Protein AF-A0A7X4JJM6-F1 (afdb_monomer_lite)

Foldseek 3Di:
DLLVCVVQLVVCLQPPVVLVQQLQPDDAQVSVCVSCVVSVHHWGKDWDDPCVQPPDDPFWPDWDAHPVGWTKTWGADVQGIWMWIHHPNTIMIIGGHDD

pLDDT: mean 90.83, std 8.7, range [53.31, 97.56]

Sequence (99 aa):
MSEQKIPAFLERIKTDKTLAEALLDAKTAAEVIRLAAHAGLDCTAAEISQWQATRAVSRLVESGICANGLRWRSLHGPGGLHVQLVGTSASFGLWCPSC

Secondary structure (DSSP, 8-state):
-GGGGHHHHHHHHHH-HHHHHHHHS--SHHHHHHHHHHTT---EEEEE-HHHHHS--TTEEEEEE-TTS-EEEEEEETTEEEEEEE-SS-EEEEE----

Structure (mmCIF, N/CA/C/O backbone):
data_AF-A0A7X4JJM6-F1
#
_entry.id   AF-A0A7X4JJM6-F1
#
loop_
_atom_site.group_PDB
_atom_site.id
_atom_site.type_symbol
_atom_site.label_atom_id
_atom_site.label_alt_id
_atom_site.label_comp_id
_atom_site.label_asym_id
_atom_site.label_entity_id
_atom_site.label_seq_id
_atom_site.pdbx_PDB_ins_code
_atom_site.Cartn_x
_atom_site.Cartn_y
_atom_site.Cartn_z
_atom_site.occupancy
_atom_site.B_iso_or_equiv
_atom_site.auth_seq_id
_atom_site.auth_comp_id
_atom_site.auth_asym_id
_atom_site.auth_atom_id
_atom_site.pdbx_PDB_model_num
ATOM 1 N N . MET A 1 1 ? 6.912 -15.355 -8.377 1.00 59.31 1 MET A N 1
ATOM 2 C CA . MET A 1 1 ? 5.538 -15.761 -7.964 1.00 59.31 1 MET A CA 1
ATOM 3 C C . MET A 1 1 ? 4.876 -14.792 -6.962 1.00 59.31 1 MET A C 1
ATOM 5 O O . MET A 1 1 ? 3.681 -14.936 -6.729 1.00 59.31 1 MET A O 1
ATOM 9 N N . SER A 1 2 ? 5.573 -13.783 -6.411 1.00 68.00 2 SER A N 1
ATOM 10 C CA . SER A 1 2 ? 4.991 -12.841 -5.428 1.00 68.00 2 SER A CA 1
ATOM 11 C C . SER A 1 2 ? 3.980 -11.842 -6.008 1.00 68.00 2 SER A C 1
ATOM 13 O O . SER A 1 2 ? 3.018 -11.496 -5.334 1.00 68.00 2 SER A O 1
ATOM 15 N N . GLU A 1 3 ? 4.097 -11.451 -7.280 1.00 76.38 3 GLU A N 1
ATOM 16 C CA . GLU A 1 3 ? 3.122 -10.547 -7.922 1.00 76.38 3 GLU A CA 1
ATOM 17 C C . GLU A 1 3 ? 1.696 -11.115 -7.964 1.00 76.38 3 GLU A C 1
ATOM 19 O O . GLU A 1 3 ? 0.722 -10.373 -7.865 1.00 76.38 3 GLU A O 1
ATOM 24 N N . GLN A 1 4 ? 1.557 -12.444 -8.025 1.00 83.88 4 GLN A N 1
ATOM 25 C CA . GLN A 1 4 ? 0.256 -13.122 -7.985 1.00 83.88 4 GLN A CA 1
ATOM 26 C C . GLN A 1 4 ? -0.455 -12.952 -6.633 1.00 83.88 4 GLN A C 1
ATOM 28 O O . GLN A 1 4 ? -1.651 -13.214 -6.526 1.00 83.88 4 GLN A O 1
ATOM 33 N N . LYS A 1 5 ? 0.266 -12.518 -5.589 1.00 90.25 5 LYS A N 1
ATOM 34 C CA . LYS A 1 5 ? -0.293 -12.227 -4.264 1.00 90.25 5 LYS A CA 1
ATOM 35 C C . LYS A 1 5 ? -0.823 -10.802 -4.144 1.00 90.25 5 LYS A C 1
ATOM 37 O O . LYS A 1 5 ? -1.566 -10.541 -3.204 1.00 90.25 5 LYS A O 1
ATOM 42 N N . ILE A 1 6 ? -0.520 -9.907 -5.090 1.00 91.12 6 ILE A N 1
ATOM 43 C CA . ILE A 1 6 ? -1.006 -8.520 -5.060 1.00 91.12 6 ILE A CA 1
ATOM 44 C C . ILE A 1 6 ? -2.541 -8.457 -5.026 1.00 91.12 6 ILE A C 1
ATOM 46 O O . ILE A 1 6 ? -3.055 -7.787 -4.135 1.00 91.12 6 ILE A O 1
ATOM 50 N N . PRO A 1 7 ? -3.304 -9.171 -5.880 1.00 91.69 7 PRO A N 1
ATOM 51 C CA . PRO A 1 7 ? -4.766 -9.146 -5.795 1.00 91.69 7 PRO A CA 1
ATOM 52 C C . PRO A 1 7 ? -5.292 -9.598 -4.427 1.00 91.69 7 PRO A C 1
ATOM 54 O O . PRO A 1 7 ? -6.154 -8.947 -3.847 1.00 91.69 7 PRO A O 1
ATOM 57 N N . ALA A 1 8 ? -4.721 -10.666 -3.862 1.00 93.06 8 ALA A N 1
ATOM 58 C CA . ALA A 1 8 ? -5.111 -11.158 -2.542 1.00 93.06 8 ALA A CA 1
ATOM 59 C C . ALA A 1 8 ? -4.778 -10.156 -1.422 1.00 93.06 8 ALA A C 1
ATOM 61 O O . ALA A 1 8 ? -5.575 -9.975 -0.505 1.00 93.06 8 ALA A O 1
ATOM 62 N N . PHE A 1 9 ? -3.631 -9.477 -1.510 1.00 94.88 9 PHE A N 1
ATOM 63 C CA . PHE A 1 9 ? -3.260 -8.396 -0.599 1.00 94.88 9 PHE A CA 1
ATOM 64 C C . PHE A 1 9 ? -4.237 -7.219 -0.686 1.00 94.88 9 PHE A C 1
ATOM 66 O O . PHE A 1 9 ? -4.680 -6.716 0.344 1.00 94.88 9 PHE A O 1
ATOM 73 N N . LEU A 1 10 ? -4.621 -6.811 -1.899 1.00 94.69 10 LEU A N 1
ATOM 74 C CA . LEU A 1 10 ? -5.586 -5.731 -2.110 1.00 94.69 10 LEU A CA 1
ATOM 75 C C . LEU A 1 10 ? -6.966 -6.081 -1.536 1.00 94.69 10 LEU A C 1
ATOM 77 O O . LEU A 1 10 ? -7.580 -5.257 -0.865 1.00 94.69 10 LEU A O 1
ATOM 81 N N . GLU A 1 11 ? -7.431 -7.317 -1.711 1.00 94.62 11 GLU A N 1
ATOM 82 C CA . GLU A 1 11 ? -8.662 -7.789 -1.061 1.00 94.62 11 GLU A CA 1
ATOM 83 C C . GLU A 1 11 ? -8.537 -7.838 0.468 1.00 94.62 11 GLU A C 1
ATOM 85 O O . GLU A 1 11 ? -9.472 -7.478 1.190 1.00 94.62 11 GLU A O 1
ATOM 90 N N . ARG A 1 12 ? -7.362 -8.205 0.992 1.00 95.00 12 ARG A N 1
ATOM 91 C CA . ARG A 1 12 ? -7.087 -8.178 2.434 1.00 95.00 12 ARG A CA 1
ATOM 92 C C . ARG A 1 12 ? -7.212 -6.762 2.998 1.00 95.00 12 ARG A C 1
ATOM 94 O O . ARG A 1 12 ? -7.946 -6.578 3.956 1.00 95.00 12 ARG A O 1
ATOM 101 N N . ILE A 1 13 ? -6.574 -5.754 2.398 1.00 95.06 13 ILE A N 1
ATOM 102 C CA . ILE A 1 13 ? -6.655 -4.365 2.898 1.00 95.06 13 ILE A CA 1
ATOM 103 C C . ILE A 1 13 ? -8.053 -3.747 2.724 1.00 95.06 13 ILE A C 1
ATOM 105 O O . ILE A 1 13 ? -8.386 -2.791 3.419 1.00 95.06 13 ILE A O 1
ATOM 109 N N . LYS A 1 14 ? -8.881 -4.264 1.802 1.00 93.62 14 LYS A N 1
ATOM 110 C CA . LYS A 1 14 ? -10.287 -3.847 1.655 1.00 93.62 14 LYS A CA 1
ATOM 111 C C . LYS A 1 14 ? -11.165 -4.399 2.785 1.00 93.62 14 LYS A C 1
ATOM 113 O O . LYS A 1 14 ? -12.122 -3.740 3.187 1.00 93.62 14 LYS A O 1
ATOM 118 N N . THR A 1 15 ? -10.865 -5.602 3.274 1.00 94.62 15 THR A N 1
ATOM 119 C CA . THR A 1 15 ? -11.710 -6.346 4.227 1.00 94.62 15 THR A CA 1
ATOM 120 C C . THR A 1 15 ? -11.230 -6.252 5.678 1.00 94.62 15 THR A C 1
ATOM 122 O O . THR A 1 15 ? -12.047 -6.234 6.598 1.00 94.62 15 THR A O 1
ATOM 125 N N . ASP A 1 16 ? -9.921 -6.147 5.896 1.00 95.94 16 ASP A N 1
ATOM 126 C CA . ASP A 1 16 ? -9.278 -6.059 7.205 1.00 95.94 16 ASP A CA 1
ATOM 127 C C . ASP A 1 16 ? -9.049 -4.591 7.595 1.00 95.94 16 ASP A C 1
ATOM 129 O O . ASP A 1 16 ? -8.102 -3.935 7.151 1.00 95.94 16 ASP A O 1
ATOM 133 N N . LYS A 1 17 ? -9.946 -4.068 8.438 1.00 94.38 17 LYS A N 1
ATOM 134 C CA . LYS A 1 17 ? -9.899 -2.673 8.900 1.00 94.38 17 LYS A CA 1
ATOM 135 C C . LYS A 1 17 ? -8.627 -2.363 9.683 1.00 94.38 17 LYS A C 1
ATOM 137 O O . LYS A 1 17 ? -8.045 -1.306 9.473 1.00 94.38 17 LYS A O 1
ATOM 142 N N . THR A 1 18 ? -8.178 -3.281 10.537 1.00 96.50 18 THR A N 1
ATOM 143 C CA . THR A 1 18 ? -6.991 -3.075 11.373 1.00 96.50 18 THR A CA 1
ATOM 144 C C . THR A 1 18 ? -5.733 -2.989 10.517 1.00 96.50 18 THR A C 1
ATOM 146 O O . THR A 1 18 ? -4.899 -2.111 10.732 1.00 96.50 18 THR A O 1
ATOM 149 N N . LEU A 1 19 ? -5.613 -3.847 9.501 1.00 96.62 19 LEU A N 1
ATOM 150 C CA . LEU A 1 19 ? -4.520 -3.757 8.535 1.00 96.62 19 LEU A CA 1
ATOM 151 C C . LEU A 1 19 ? -4.575 -2.444 7.742 1.00 96.62 19 LEU A C 1
ATOM 153 O O . LEU A 1 19 ? -3.547 -1.790 7.572 1.00 96.62 19 LEU A O 1
ATOM 157 N N . ALA A 1 20 ? -5.756 -2.050 7.262 1.00 96.69 20 ALA A N 1
ATOM 158 C CA . ALA A 1 20 ? -5.919 -0.810 6.510 1.00 96.69 20 ALA A CA 1
ATOM 159 C C . ALA A 1 20 ? -5.565 0.427 7.348 1.00 96.69 20 ALA A C 1
ATOM 161 O O . ALA A 1 20 ? -4.952 1.355 6.824 1.00 96.69 20 ALA A O 1
ATOM 162 N N . GLU A 1 21 ? -5.949 0.462 8.625 1.00 97.19 21 GLU A N 1
ATOM 163 C CA . GLU A 1 21 ? -5.616 1.538 9.570 1.00 97.19 21 GLU A CA 1
ATOM 164 C C . GLU A 1 21 ? -4.113 1.583 9.839 1.00 97.19 21 GLU A C 1
ATOM 166 O O . GLU A 1 21 ? -3.495 2.635 9.701 1.00 97.19 21 GLU A O 1
ATOM 171 N N . ALA A 1 22 ? -3.490 0.430 10.088 1.00 97.25 22 ALA A N 1
ATOM 172 C CA . ALA A 1 22 ? -2.046 0.359 10.279 1.00 97.25 22 ALA A CA 1
ATOM 173 C C . ALA A 1 22 ? -1.260 0.826 9.038 1.00 97.25 22 ALA A C 1
ATOM 175 O O . ALA A 1 22 ? -0.228 1.477 9.173 1.00 97.25 22 ALA A O 1
ATOM 176 N N . LEU A 1 23 ? -1.740 0.515 7.828 1.00 97.12 23 LEU A N 1
ATOM 177 C CA . LEU A 1 23 ? -1.135 0.985 6.576 1.00 97.12 23 LEU A CA 1
ATOM 178 C C . LEU A 1 23 ? -1.382 2.477 6.321 1.00 97.12 23 LEU A C 1
ATOM 180 O O . LEU A 1 23 ? -0.519 3.142 5.753 1.00 97.12 23 LEU A O 1
ATOM 184 N N . LEU A 1 24 ? -2.540 3.003 6.729 1.00 97.44 24 LEU A N 1
ATOM 185 C CA . LEU A 1 24 ? -2.860 4.429 6.645 1.00 97.44 24 LEU A CA 1
ATOM 186 C C . LEU A 1 24 ? -1.913 5.262 7.519 1.00 97.44 24 LEU A C 1
ATOM 188 O O . LEU A 1 24 ? -1.447 6.309 7.071 1.00 97.44 24 LEU A O 1
ATOM 192 N N . ASP A 1 25 ? -1.611 4.773 8.721 1.00 97.38 25 ASP A N 1
ATOM 193 C CA . ASP A 1 25 ? -0.793 5.466 9.723 1.00 97.38 25 ASP A CA 1
ATOM 194 C C . ASP A 1 25 ? 0.707 5.142 9.646 1.00 97.38 25 ASP A C 1
ATOM 196 O O . ASP A 1 25 ? 1.501 5.694 10.415 1.00 97.38 25 ASP A O 1
ATOM 200 N N . ALA A 1 26 ? 1.115 4.266 8.723 1.00 97.06 26 ALA A N 1
ATOM 201 C CA . ALA A 1 26 ? 2.510 3.889 8.537 1.00 97.06 26 ALA A CA 1
ATOM 202 C C . ALA A 1 26 ? 3.384 5.108 8.194 1.00 97.06 26 ALA A C 1
ATOM 204 O O . ALA A 1 26 ? 3.042 5.938 7.346 1.00 97.06 26 ALA A O 1
ATOM 205 N N . LYS A 1 27 ? 4.550 5.191 8.840 1.00 96.69 27 LYS A N 1
ATOM 206 C CA . LYS A 1 27 ? 5.497 6.311 8.712 1.00 96.69 27 LYS A CA 1
ATOM 207 C C . LYS A 1 27 ? 6.771 5.924 7.988 1.00 96.69 27 LYS A C 1
ATOM 209 O O . LYS A 1 27 ? 7.508 6.797 7.545 1.00 96.69 27 LYS A O 1
ATOM 214 N N . THR A 1 28 ? 7.056 4.630 7.883 1.00 97.44 28 THR A N 1
ATOM 215 C CA . THR A 1 28 ? 8.294 4.139 7.278 1.00 97.44 28 THR A CA 1
ATOM 216 C C . THR A 1 28 ? 8.039 2.984 6.320 1.00 97.44 28 THR A C 1
ATOM 218 O O . THR A 1 28 ? 7.121 2.184 6.499 1.00 97.44 28 THR A O 1
ATOM 221 N N . ALA A 1 29 ? 8.920 2.833 5.329 1.00 96.75 29 ALA A N 1
ATOM 222 C CA . ALA A 1 29 ? 8.870 1.699 4.411 1.00 96.75 29 ALA A CA 1
ATOM 223 C C . ALA A 1 29 ? 9.014 0.349 5.141 1.00 96.75 29 ALA A C 1
ATOM 225 O O . ALA A 1 29 ? 8.381 -0.629 4.754 1.00 96.75 29 ALA A O 1
ATOM 226 N N . ALA A 1 30 ? 9.792 0.295 6.228 1.00 97.00 30 ALA A N 1
ATOM 227 C CA . ALA A 1 30 ? 9.972 -0.918 7.025 1.00 97.00 30 ALA A CA 1
ATOM 228 C C . ALA A 1 30 ? 8.667 -1.382 7.697 1.00 97.00 30 ALA A C 1
ATOM 230 O O . ALA A 1 30 ? 8.372 -2.578 7.720 1.00 97.00 30 ALA A O 1
ATOM 231 N N . GLU A 1 31 ? 7.857 -0.448 8.207 1.00 97.38 31 GLU A N 1
ATOM 232 C CA . GLU A 1 31 ? 6.533 -0.765 8.755 1.00 97.38 31 GLU A CA 1
ATOM 233 C C . GLU A 1 31 ? 5.610 -1.330 7.680 1.00 97.38 31 GLU A C 1
ATOM 235 O O . GLU A 1 31 ? 4.968 -2.355 7.911 1.00 97.38 31 GLU A O 1
ATOM 240 N N . VAL A 1 32 ? 5.596 -0.712 6.496 1.00 97.38 32 VAL A N 1
ATOM 241 C CA . VAL A 1 32 ? 4.791 -1.168 5.357 1.00 97.38 32 VAL A CA 1
ATOM 242 C C . VAL A 1 32 ? 5.198 -2.568 4.913 1.00 97.38 32 VAL A C 1
ATOM 244 O O . VAL A 1 32 ? 4.325 -3.413 4.746 1.00 97.38 32 VAL A O 1
ATOM 247 N N . ILE A 1 33 ? 6.500 -2.849 4.787 1.00 96.62 33 ILE A N 1
ATOM 248 C CA . ILE A 1 33 ? 7.009 -4.186 4.436 1.00 96.62 33 ILE A CA 1
ATOM 249 C C . ILE A 1 33 ? 6.540 -5.217 5.464 1.00 96.62 33 ILE A C 1
ATOM 251 O O . ILE A 1 33 ? 6.022 -6.270 5.097 1.00 96.62 33 ILE A O 1
ATOM 255 N N . ARG A 1 34 ? 6.664 -4.910 6.761 1.00 97.44 34 ARG A N 1
ATOM 256 C CA . ARG A 1 34 ? 6.217 -5.813 7.827 1.00 97.44 34 ARG A CA 1
ATOM 257 C C . ARG A 1 34 ? 4.711 -6.072 7.748 1.00 97.44 34 ARG A C 1
ATOM 259 O O . ARG A 1 34 ? 4.301 -7.224 7.852 1.00 97.44 34 ARG A O 1
ATOM 266 N N . LEU A 1 35 ? 3.896 -5.033 7.566 1.00 97.56 35 LEU A N 1
ATOM 267 C CA . LEU A 1 35 ? 2.437 -5.150 7.455 1.00 97.56 35 LEU A CA 1
ATOM 268 C C . LEU A 1 35 ? 2.022 -5.937 6.204 1.00 97.56 35 LEU A C 1
ATOM 270 O O . LEU A 1 35 ? 1.175 -6.825 6.288 1.00 97.56 35 LEU A O 1
ATOM 274 N N . ALA A 1 36 ? 2.661 -5.669 5.065 1.00 95.44 36 ALA A N 1
ATOM 275 C CA . 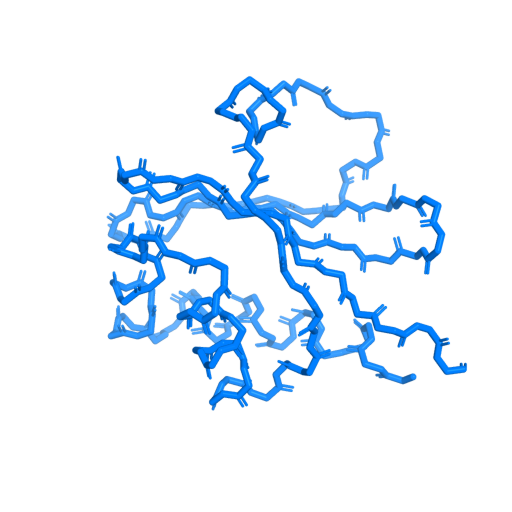ALA A 1 36 ? 2.459 -6.405 3.822 1.00 95.44 36 ALA A CA 1
ATOM 276 C C . ALA A 1 36 ? 2.798 -7.894 3.988 1.00 95.44 36 ALA A C 1
ATOM 278 O O . ALA A 1 36 ? 1.992 -8.749 3.618 1.00 95.44 36 ALA A O 1
ATOM 279 N N . ALA A 1 37 ? 3.913 -8.212 4.651 1.00 94.62 37 ALA A N 1
ATOM 280 C CA . ALA A 1 37 ? 4.305 -9.589 4.936 1.00 94.62 37 ALA A CA 1
ATOM 281 C C . ALA A 1 37 ? 3.289 -10.314 5.838 1.00 94.62 37 ALA A C 1
ATOM 283 O O . ALA A 1 37 ? 2.938 -11.460 5.561 1.00 94.62 37 ALA A O 1
ATOM 284 N N . HIS A 1 38 ? 2.743 -9.644 6.864 1.00 94.12 38 HIS A N 1
ATOM 285 C CA . HIS A 1 38 ? 1.666 -10.204 7.704 1.00 94.12 38 HIS A CA 1
ATOM 286 C C . HIS A 1 38 ? 0.388 -10.486 6.900 1.00 94.12 38 HIS A C 1
ATOM 288 O O . HIS A 1 38 ? -0.361 -11.410 7.217 1.00 94.12 38 HIS A O 1
ATOM 294 N N . ALA A 1 39 ? 0.156 -9.717 5.838 1.00 93.50 39 ALA A N 1
ATOM 295 C CA . ALA A 1 39 ? -0.939 -9.908 4.897 1.00 93.50 39 ALA A CA 1
ATOM 296 C C . ALA A 1 39 ? -0.615 -10.903 3.761 1.00 93.50 39 ALA A C 1
ATOM 298 O O . ALA A 1 39 ? -1.442 -11.107 2.872 1.00 93.50 39 ALA A O 1
ATOM 299 N N . GLY A 1 40 ? 0.558 -11.546 3.789 1.00 92.06 40 GLY A N 1
ATOM 300 C CA . GLY A 1 40 ? 0.973 -12.556 2.813 1.00 92.06 40 GLY A CA 1
ATOM 301 C C . GLY A 1 40 ? 1.593 -11.999 1.529 1.00 92.06 40 GLY A C 1
ATOM 302 O O . GLY A 1 40 ? 1.687 -12.733 0.542 1.00 92.06 40 GLY A O 1
ATOM 303 N N . LEU A 1 41 ? 2.005 -10.728 1.525 1.00 92.12 41 LEU A N 1
ATOM 304 C CA . LEU A 1 41 ? 2.722 -10.092 0.424 1.00 92.12 41 LEU A CA 1
ATOM 305 C C . LEU A 1 41 ? 4.195 -9.885 0.794 1.00 92.12 41 LEU A C 1
ATOM 307 O O . LEU A 1 41 ? 4.522 -9.029 1.611 1.00 92.12 41 LEU A O 1
ATOM 311 N N . ASP A 1 42 ? 5.079 -10.654 0.164 1.00 91.56 42 ASP A N 1
ATOM 312 C CA . ASP A 1 42 ? 6.523 -10.429 0.247 1.00 91.56 42 ASP A CA 1
ATOM 313 C C . ASP A 1 42 ? 6.947 -9.385 -0.795 1.00 91.56 42 ASP A C 1
ATOM 315 O O . ASP A 1 42 ? 6.832 -9.610 -2.007 1.00 91.56 42 ASP A O 1
ATOM 319 N N . CYS A 1 43 ? 7.379 -8.218 -0.320 1.00 91.50 43 CYS A N 1
ATOM 320 C CA . CYS A 1 43 ? 7.698 -7.064 -1.150 1.00 91.50 43 CYS A CA 1
ATOM 321 C C . CYS A 1 43 ? 8.826 -6.221 -0.553 1.00 91.50 43 CYS A C 1
ATOM 323 O O . CYS A 1 43 ? 9.031 -6.180 0.660 1.00 91.50 43 CYS A O 1
ATOM 325 N N . THR A 1 44 ? 9.484 -5.447 -1.408 1.00 93.19 44 THR A N 1
ATOM 326 C CA . THR A 1 44 ? 10.235 -4.264 -0.988 1.00 93.19 44 THR A CA 1
ATOM 327 C C . THR A 1 44 ? 9.323 -3.045 -1.032 1.00 93.19 44 THR A C 1
ATOM 329 O O . THR A 1 44 ? 8.372 -2.995 -1.813 1.00 93.19 44 THR A O 1
ATOM 332 N N . ALA A 1 45 ? 9.606 -2.045 -0.200 1.00 95.06 45 ALA A N 1
ATOM 333 C CA . ALA A 1 45 ? 8.893 -0.778 -0.229 1.00 95.06 45 ALA A CA 1
ATOM 334 C C . ALA A 1 45 ? 9.861 0.398 -0.144 1.00 95.06 45 ALA A C 1
ATOM 336 O O . ALA A 1 45 ? 10.947 0.292 0.426 1.00 95.06 45 ALA A O 1
ATOM 337 N N . ALA A 1 46 ? 9.435 1.529 -0.689 1.00 96.19 46 ALA A N 1
ATOM 338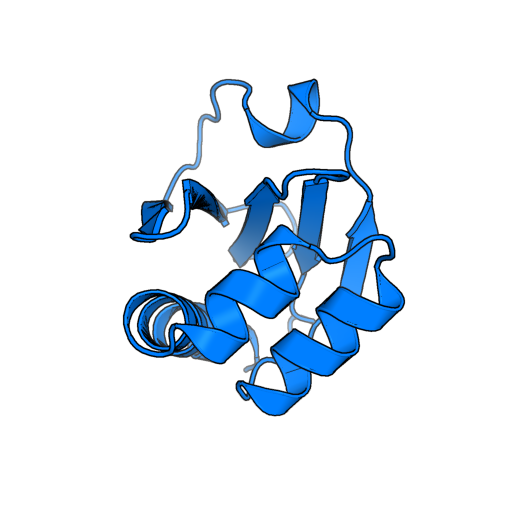 C CA . ALA A 1 46 ? 10.122 2.802 -0.558 1.00 96.19 46 ALA A CA 1
ATOM 339 C C . ALA A 1 46 ? 9.094 3.919 -0.410 1.00 96.19 46 ALA A C 1
ATOM 341 O O . ALA A 1 46 ? 8.003 3.855 -0.987 1.00 96.19 46 ALA A O 1
ATOM 342 N N . GLU A 1 47 ? 9.453 4.943 0.358 1.00 97.31 47 GLU A N 1
ATOM 343 C CA . GLU A 1 47 ? 8.670 6.169 0.411 1.00 97.31 47 GLU A CA 1
ATOM 344 C C . GLU A 1 47 ? 8.693 6.852 -0.962 1.00 97.31 47 GLU A C 1
ATOM 346 O O . GLU A 1 47 ? 9.722 6.914 -1.639 1.00 97.31 47 GLU A O 1
ATOM 351 N N . ILE A 1 48 ? 7.534 7.341 -1.385 1.00 95.38 48 ILE A N 1
ATOM 352 C CA . ILE A 1 48 ? 7.357 8.108 -2.611 1.00 95.38 48 ILE A CA 1
ATOM 353 C C . ILE A 1 48 ? 6.678 9.429 -2.275 1.00 95.38 48 ILE A C 1
ATOM 355 O O . ILE A 1 48 ? 5.872 9.522 -1.351 1.00 95.38 48 ILE A O 1
ATOM 359 N N . SER A 1 49 ? 6.959 10.461 -3.066 1.00 94.69 49 SER A N 1
ATOM 360 C CA . SER A 1 49 ? 6.265 11.739 -2.909 1.00 94.69 49 SER A CA 1
ATOM 361 C C . SER A 1 49 ? 4.758 11.583 -3.143 1.00 94.69 49 SER A C 1
ATOM 363 O O . SER A 1 49 ? 4.311 10.791 -3.980 1.00 94.69 49 SER A O 1
ATOM 365 N N . GLN A 1 50 ? 3.963 12.419 -2.476 1.00 88.31 50 GLN A N 1
ATOM 366 C CA . GLN A 1 50 ? 2.515 12.472 -2.690 1.00 88.31 50 GLN A CA 1
ATOM 367 C C . GLN A 1 50 ? 2.163 12.720 -4.166 1.00 88.31 50 GLN A C 1
ATOM 369 O O . GLN A 1 50 ? 1.215 12.132 -4.692 1.00 88.31 50 GLN A O 1
ATOM 374 N N . TRP A 1 51 ? 2.958 13.535 -4.869 1.00 90.81 51 TRP A N 1
ATOM 375 C CA . TRP A 1 51 ? 2.796 13.752 -6.307 1.00 90.81 51 TRP A CA 1
ATOM 376 C C . TRP A 1 51 ? 2.991 12.457 -7.103 1.00 90.81 51 TRP A C 1
ATOM 378 O O . TRP A 1 51 ? 2.153 12.117 -7.939 1.00 90.81 51 TRP A O 1
ATOM 388 N N . GLN A 1 52 ? 4.045 11.682 -6.818 1.00 90.38 52 GLN A N 1
ATOM 389 C CA . GLN A 1 52 ? 4.241 10.377 -7.457 1.00 90.38 52 GLN A CA 1
ATOM 390 C C . GLN A 1 52 ? 3.071 9.437 -7.183 1.00 90.38 52 GLN A C 1
ATOM 392 O O . GLN A 1 52 ? 2.663 8.747 -8.110 1.00 90.38 52 GLN A O 1
ATOM 397 N N . ALA A 1 53 ? 2.522 9.435 -5.967 1.00 89.00 53 ALA A N 1
ATOM 398 C CA . ALA A 1 53 ? 1.452 8.532 -5.550 1.00 89.00 53 ALA A CA 1
ATOM 399 C C . ALA A 1 53 ? 0.061 8.895 -6.107 1.00 89.00 53 ALA A C 1
ATOM 401 O O . ALA A 1 53 ? -0.817 8.038 -6.180 1.00 89.00 53 ALA A O 1
ATOM 402 N N . THR A 1 54 ? -0.150 10.146 -6.531 1.00 85.81 54 THR A N 1
ATOM 403 C CA . THR A 1 54 ? -1.475 10.656 -6.943 1.00 85.81 54 THR A CA 1
ATOM 404 C C . THR A 1 54 ? -1.560 11.110 -8.398 1.00 85.81 54 THR A C 1
ATOM 406 O O . TH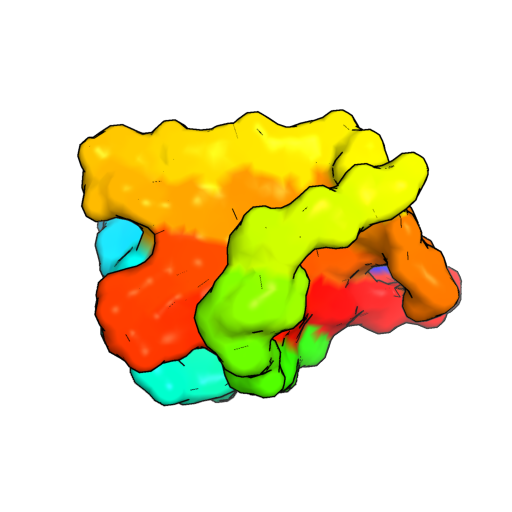R A 1 54 ? -2.665 11.219 -8.927 1.00 85.81 54 THR A O 1
ATOM 409 N N . ARG A 1 55 ? -0.430 11.329 -9.087 1.00 88.19 55 ARG A N 1
ATOM 410 C CA . ARG A 1 55 ? -0.428 11.709 -10.510 1.00 88.19 55 ARG A CA 1
ATOM 411 C C . ARG A 1 55 ? -1.140 10.678 -11.389 1.00 88.19 55 ARG A C 1
ATOM 413 O O . ARG A 1 55 ? -1.115 9.483 -11.087 1.00 88.19 55 ARG A O 1
ATOM 420 N N . ALA A 1 56 ? -1.674 11.120 -12.524 1.00 84.62 56 ALA A N 1
ATOM 421 C CA . ALA A 1 56 ? -2.193 10.225 -13.553 1.00 84.62 56 ALA A CA 1
ATOM 422 C C . ALA A 1 56 ? -1.099 9.271 -14.071 1.00 84.62 56 ALA A C 1
ATOM 424 O O . ALA A 1 56 ? 0.074 9.636 -14.186 1.00 84.62 56 ALA A O 1
ATOM 425 N N . VAL A 1 57 ? -1.489 8.036 -14.375 1.00 85.62 57 VAL A N 1
ATOM 426 C CA . VAL A 1 57 ? -0.596 6.955 -14.810 1.00 85.62 57 VAL A CA 1
ATOM 427 C C . VAL A 1 57 ? -1.199 6.242 -16.011 1.00 85.62 57 VAL A C 1
ATOM 429 O O . VAL A 1 57 ? -2.393 5.970 -16.044 1.00 85.62 57 VAL A O 1
ATOM 432 N N . SER A 1 58 ? -0.366 5.928 -17.001 1.00 77.94 58 SER A N 1
ATOM 433 C CA . SER A 1 58 ? -0.795 5.307 -18.262 1.00 77.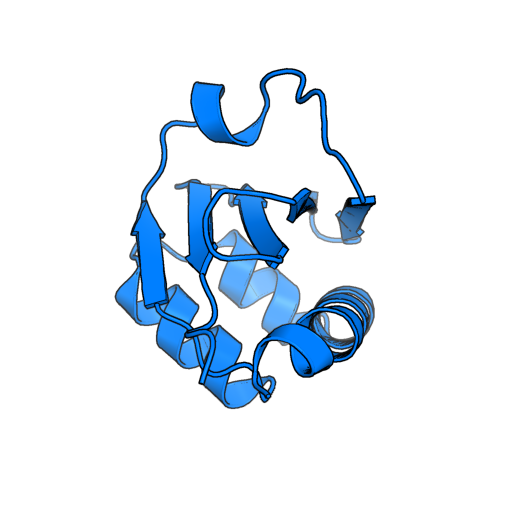94 58 SER A CA 1
ATOM 434 C C . SER A 1 58 ? -1.052 3.801 -18.162 1.00 77.94 58 SER A C 1
ATOM 436 O O . SER A 1 58 ? -1.636 3.221 -19.070 1.00 77.94 58 SER A O 1
ATOM 438 N N . ARG A 1 59 ? -0.605 3.155 -17.079 1.00 86.12 59 ARG A N 1
ATOM 439 C CA . ARG A 1 59 ? -0.694 1.702 -16.862 1.00 86.12 59 ARG A CA 1
ATOM 440 C C . ARG A 1 59 ? -1.350 1.360 -15.523 1.00 86.12 59 ARG A C 1
ATOM 442 O O . ARG A 1 59 ? -0.805 0.582 -14.739 1.00 86.12 59 ARG A O 1
ATOM 449 N N . LEU A 1 60 ? -2.484 2.002 -15.243 1.00 88.81 60 LEU A N 1
ATOM 450 C CA . LEU A 1 60 ? -3.323 1.673 -14.092 1.00 88.81 60 LEU A CA 1
ATOM 451 C C . LEU A 1 60 ? -3.998 0.318 -14.314 1.00 88.81 60 LEU A C 1
ATOM 453 O O . LEU A 1 60 ? -4.614 0.115 -15.355 1.00 88.81 60 LEU A O 1
ATOM 457 N N . VAL A 1 61 ? -3.878 -0.584 -13.342 1.00 90.00 61 VAL A N 1
ATOM 458 C CA . VAL A 1 61 ? -4.612 -1.856 -13.337 1.00 90.00 61 VAL A CA 1
ATOM 459 C C . VAL A 1 61 ? -5.901 -1.683 -12.552 1.00 90.00 61 VAL A C 1
ATOM 461 O O . VAL A 1 61 ? -6.986 -1.866 -13.090 1.00 90.00 61 VAL A O 1
ATOM 464 N N . GLU A 1 62 ? -5.783 -1.266 -11.295 1.00 92.31 62 GLU A N 1
ATOM 465 C CA . GLU A 1 62 ? -6.917 -1.023 -10.411 1.00 92.31 62 GLU A CA 1
ATOM 466 C C . GLU A 1 62 ? -6.548 0.063 -9.393 1.00 92.31 62 GLU A C 1
ATOM 468 O O . GLU A 1 62 ? -5.376 0.297 -9.085 1.00 92.31 62 GLU A O 1
ATOM 473 N N . SER A 1 63 ? -7.549 0.738 -8.844 1.00 94.06 63 SER A N 1
ATOM 474 C CA . SER A 1 63 ? -7.378 1.648 -7.714 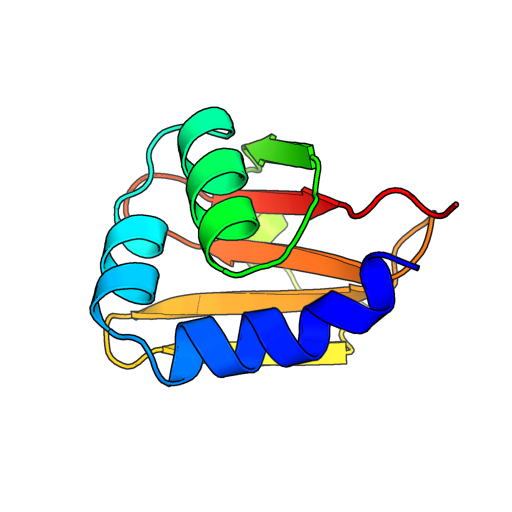1.00 94.06 63 SER A CA 1
ATOM 475 C C . SER A 1 63 ? -8.617 1.649 -6.848 1.00 94.06 63 SER A C 1
ATOM 477 O O . SER A 1 63 ? -9.720 1.425 -7.344 1.00 94.06 63 SER A O 1
ATOM 479 N N . GLY A 1 64 ? -8.449 1.996 -5.580 1.00 94.44 64 GLY A N 1
ATOM 480 C CA . GLY A 1 64 ? -9.565 2.126 -4.664 1.00 94.44 64 GLY A CA 1
ATOM 481 C C . GLY A 1 64 ? -9.219 2.929 -3.426 1.00 94.44 64 GLY A C 1
ATOM 482 O O . GLY A 1 64 ? -8.085 3.366 -3.215 1.00 94.44 64 GLY A O 1
ATOM 483 N N . ILE A 1 65 ? -10.248 3.135 -2.613 1.00 95.44 65 ILE A N 1
ATOM 484 C CA . ILE A 1 65 ? -10.162 3.816 -1.329 1.00 95.44 65 ILE A CA 1
ATOM 485 C C . ILE A 1 65 ? -10.826 2.901 -0.306 1.00 95.44 65 ILE A C 1
ATOM 487 O O . ILE A 1 65 ? -11.987 2.526 -0.474 1.00 95.44 65 ILE A O 1
ATOM 491 N N . CYS A 1 66 ? -10.084 2.504 0.724 1.00 94.75 66 CYS A N 1
ATOM 492 C CA . CYS A 1 66 ? -10.635 1.753 1.846 1.00 94.75 66 CYS A CA 1
ATOM 493 C C . CYS A 1 66 ? -11.537 2.660 2.700 1.00 94.75 66 CYS A C 1
ATOM 495 O O . CYS A 1 66 ? -11.432 3.885 2.653 1.00 94.75 66 CYS A O 1
ATOM 497 N N . ALA A 1 67 ? -12.412 2.073 3.522 1.00 91.19 67 ALA A N 1
ATOM 498 C CA . ALA A 1 67 ? -13.378 2.829 4.331 1.00 91.19 67 ALA A CA 1
ATOM 499 C C . ALA A 1 67 ? -12.732 3.848 5.293 1.00 91.19 67 ALA A C 1
ATOM 501 O O . ALA A 1 67 ? -13.344 4.858 5.623 1.00 91.19 67 ALA A O 1
ATOM 502 N N . ASN A 1 68 ? -11.492 3.598 5.717 1.00 91.69 68 ASN A N 1
ATOM 503 C CA . ASN A 1 68 ? -10.703 4.486 6.571 1.00 91.69 68 ASN A CA 1
ATOM 504 C C . ASN A 1 68 ? -9.969 5.603 5.798 1.00 91.69 68 ASN A C 1
ATOM 506 O O . ASN A 1 68 ? -9.272 6.409 6.403 1.00 91.69 68 ASN A O 1
ATOM 510 N N . GLY A 1 69 ? -10.092 5.654 4.469 1.00 93.81 69 GLY A N 1
ATOM 511 C CA . GLY A 1 69 ? -9.460 6.665 3.623 1.00 93.81 69 GLY A CA 1
ATOM 512 C C . GLY A 1 69 ? -8.108 6.269 3.027 1.00 93.81 69 GLY A C 1
ATOM 513 O O . GLY A 1 69 ? -7.589 7.032 2.210 1.00 93.81 69 GLY A O 1
ATOM 514 N N . LEU A 1 70 ? -7.562 5.086 3.352 1.00 96.38 70 LEU A N 1
ATOM 515 C CA . LEU A 1 70 ? -6.353 4.568 2.702 1.00 96.38 70 LEU A CA 1
ATOM 516 C C . LEU A 1 70 ? -6.609 4.429 1.204 1.00 96.38 70 LEU A C 1
ATOM 518 O O . LEU A 1 70 ? -7.449 3.631 0.779 1.00 96.38 70 LEU A O 1
ATOM 522 N N . ARG A 1 71 ? -5.873 5.191 0.394 1.00 96.00 71 ARG A N 1
ATOM 523 C CA . ARG A 1 71 ? -5.940 5.054 -1.063 1.00 96.00 71 ARG A CA 1
ATOM 524 C C . ARG A 1 71 ? -4.863 4.098 -1.513 1.00 96.00 71 ARG A C 1
ATOM 526 O O . ARG A 1 71 ? -3.721 4.180 -1.064 1.00 96.00 71 ARG A O 1
ATOM 533 N N . TRP A 1 72 ? -5.216 3.236 -2.446 1.00 95.06 72 TRP A N 1
ATOM 534 C CA . TRP A 1 72 ? -4.277 2.314 -3.049 1.00 95.06 72 TRP A CA 1
ATOM 535 C C . TRP A 1 72 ? -4.479 2.278 -4.558 1.00 95.06 72 TRP A C 1
ATOM 537 O O . TRP A 1 72 ? -5.559 2.570 -5.082 1.00 95.06 72 TRP A O 1
ATOM 547 N N . ARG A 1 73 ? -3.416 1.919 -5.269 1.00 94.38 73 ARG A N 1
ATOM 548 C CA . ARG A 1 73 ? -3.462 1.652 -6.705 1.00 94.38 73 ARG A CA 1
ATOM 549 C C . ARG A 1 73 ? -2.464 0.579 -7.092 1.00 94.38 73 ARG A C 1
ATOM 551 O O . ARG A 1 73 ? -1.354 0.560 -6.567 1.00 94.38 73 ARG A O 1
ATOM 558 N N . SER A 1 74 ? -2.849 -0.284 -8.018 1.00 93.00 74 SER A N 1
ATOM 559 C CA . SER A 1 74 ? -1.983 -1.272 -8.653 1.00 93.00 74 SER A CA 1
ATOM 560 C C . SER A 1 74 ? -1.634 -0.821 -10.067 1.00 93.00 74 SER A C 1
ATOM 562 O O . SER A 1 74 ? -2.476 -0.327 -10.819 1.00 93.00 74 SER A O 1
ATOM 564 N N . LEU A 1 75 ? -0.359 -0.941 -10.421 1.00 91.06 75 LEU A N 1
ATOM 565 C CA . LEU A 1 75 ? 0.210 -0.374 -11.638 1.00 91.06 75 LEU A CA 1
ATOM 566 C C . LEU A 1 75 ? 1.139 -1.386 -12.304 1.00 91.06 75 LEU A C 1
ATOM 568 O O . LEU A 1 75 ? 1.937 -2.034 -11.625 1.00 91.06 75 LEU A O 1
ATOM 572 N N . HIS A 1 76 ? 1.125 -1.456 -13.635 1.00 86.44 76 HIS A N 1
ATOM 573 C CA . HIS A 1 76 ? 2.188 -2.148 -14.369 1.00 86.44 76 HIS A CA 1
ATOM 574 C C . HIS A 1 76 ? 3.391 -1.218 -14.561 1.00 86.44 76 HIS A C 1
ATOM 576 O O . HIS A 1 76 ? 3.293 -0.178 -15.217 1.00 86.44 76 HIS A O 1
ATOM 582 N N . GLY A 1 77 ? 4.544 -1.609 -14.021 1.00 77.69 77 GLY A N 1
ATOM 583 C CA . GLY A 1 77 ? 5.821 -0.913 -14.160 1.00 77.69 77 GLY A CA 1
ATOM 584 C C . GLY A 1 77 ? 6.902 -1.781 -14.812 1.00 77.69 77 GLY A C 1
ATOM 585 O O . GLY A 1 77 ? 6.666 -2.949 -15.130 1.00 77.69 77 GLY A O 1
ATOM 586 N N . PRO A 1 78 ? 8.103 -1.221 -15.029 1.00 69.25 78 PRO A N 1
ATOM 587 C CA . PRO A 1 78 ? 9.282 -2.011 -15.371 1.00 69.25 78 PRO A CA 1
ATOM 588 C C . PRO A 1 78 ? 9.557 -3.013 -14.240 1.00 69.25 78 PRO A C 1
ATOM 590 O O . PRO A 1 78 ? 9.681 -2.604 -13.090 1.00 69.25 78 PRO A O 1
ATOM 593 N N . GLY A 1 79 ? 9.599 -4.308 -14.556 1.00 70.69 79 GLY A N 1
ATOM 594 C CA . GLY A 1 79 ? 9.736 -5.382 -13.560 1.00 70.69 79 GLY A CA 1
ATOM 595 C C . GLY A 1 79 ? 8.422 -6.045 -13.129 1.00 70.69 79 GLY A C 1
ATOM 596 O O . GLY A 1 79 ? 8.487 -7.074 -12.470 1.00 70.69 79 GLY A O 1
ATOM 597 N N . GLY A 1 80 ? 7.268 -5.517 -13.562 1.00 80.88 80 GLY A N 1
ATOM 598 C CA . GLY A 1 80 ? 5.953 -6.146 -13.407 1.00 80.88 80 GLY A CA 1
ATOM 599 C C . GLY A 1 80 ? 4.955 -5.322 -12.581 1.00 80.88 80 GLY A C 1
ATOM 600 O O . GLY A 1 80 ? 4.862 -4.102 -12.753 1.00 80.88 80 GLY A O 1
ATOM 601 N N . LEU A 1 81 ? 4.118 -5.976 -11.776 1.00 85.69 81 LEU A N 1
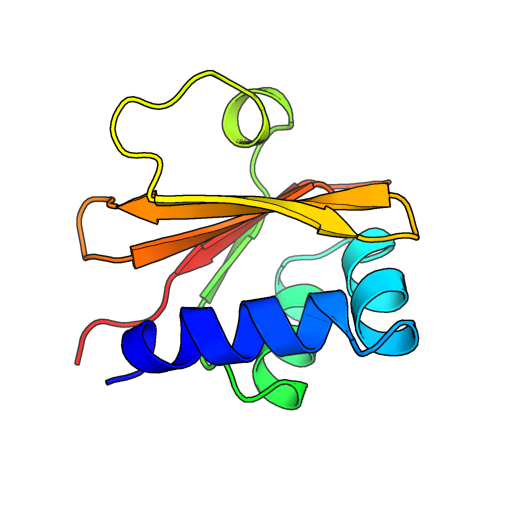ATOM 602 C CA . LEU A 1 81 ? 3.024 -5.338 -11.035 1.00 85.69 81 LEU A CA 1
ATOM 603 C C . LEU A 1 81 ? 3.527 -4.774 -9.698 1.00 85.69 81 LEU A C 1
ATOM 605 O O . LEU A 1 81 ? 4.168 -5.466 -8.912 1.00 85.69 81 LEU A O 1
ATOM 609 N N . HIS A 1 82 ? 3.199 -3.516 -9.412 1.00 90.25 82 HIS A N 1
ATOM 610 C CA . HIS A 1 82 ? 3.528 -2.863 -8.145 1.00 90.25 82 HIS A CA 1
ATOM 611 C C . HIS A 1 82 ? 2.306 -2.160 -7.558 1.00 90.25 82 HIS A C 1
ATOM 613 O O . HIS A 1 82 ? 1.354 -1.830 -8.270 1.00 90.25 82 HIS A O 1
ATOM 619 N N . VAL A 1 83 ? 2.334 -1.931 -6.247 1.00 93.94 83 VAL A N 1
ATOM 620 C CA . VAL A 1 83 ? 1.266 -1.253 -5.505 1.00 93.94 83 VAL A CA 1
ATOM 621 C C . VAL A 1 83 ? 1.776 0.092 -5.023 1.00 93.94 83 VAL A C 1
ATOM 623 O O . VAL A 1 83 ? 2.940 0.233 -4.665 1.00 93.94 83 VAL A O 1
ATOM 626 N N . GLN A 1 84 ? 0.912 1.095 -5.007 1.00 95.38 84 GLN A N 1
ATOM 627 C CA . GLN A 1 84 ? 1.175 2.336 -4.300 1.00 95.38 84 GLN A CA 1
ATOM 628 C C . GLN A 1 84 ? 0.086 2.585 -3.271 1.00 95.38 84 GLN A C 1
ATOM 630 O O . GLN A 1 84 ? -1.094 2.404 -3.567 1.00 95.38 84 GLN A O 1
ATOM 635 N N . LEU A 1 85 ? 0.503 3.003 -2.083 1.00 96.38 85 LEU A N 1
ATOM 636 C CA . LEU A 1 85 ? -0.345 3.327 -0.946 1.00 96.38 85 LEU A CA 1
ATOM 637 C C . LEU A 1 85 ? -0.192 4.811 -0.617 1.00 96.38 85 LEU A C 1
ATOM 639 O O . LEU A 1 85 ? 0.921 5.337 -0.619 1.00 96.38 85 LEU A O 1
ATOM 643 N N . VAL A 1 86 ? -1.305 5.476 -0.324 1.00 96.88 86 VAL A N 1
ATOM 644 C CA . VAL A 1 86 ? -1.345 6.866 0.141 1.00 96.88 86 VAL A CA 1
ATOM 645 C C . VAL A 1 86 ? -1.884 6.861 1.563 1.00 96.88 86 VAL A C 1
ATOM 647 O O . VAL A 1 86 ? -3.093 6.717 1.767 1.00 96.88 86 VAL A O 1
ATOM 650 N N . GLY A 1 87 ? -0.968 6.975 2.524 1.00 94.50 87 GLY A N 1
ATOM 651 C CA . GLY A 1 87 ? -1.268 7.107 3.943 1.00 94.50 87 GLY A CA 1
ATOM 652 C C . GLY A 1 87 ? -1.603 8.547 4.348 1.00 94.50 87 GLY A C 1
ATOM 653 O O . GLY A 1 87 ? -1.644 9.455 3.514 1.00 94.50 87 GLY A O 1
ATOM 654 N N . THR A 1 88 ? -1.812 8.765 5.647 1.00 93.44 88 THR A N 1
ATOM 655 C CA . THR A 1 88 ? -2.008 10.102 6.240 1.00 93.44 88 THR A CA 1
ATOM 656 C C . THR A 1 88 ? -0.714 10.902 6.286 1.00 93.44 88 THR A C 1
ATOM 658 O O . THR A 1 88 ? -0.722 12.105 6.036 1.00 93.44 88 THR A O 1
ATOM 661 N N . SER A 1 89 ? 0.394 10.231 6.609 1.00 90.50 89 SER A N 1
ATOM 662 C CA . SER A 1 89 ? 1.692 10.871 6.851 1.00 90.50 89 SER A CA 1
ATOM 663 C C . SER A 1 89 ? 2.660 10.726 5.678 1.00 90.50 89 SER A C 1
ATOM 665 O O . SER A 1 89 ? 3.438 11.636 5.408 1.00 90.50 89 SER A O 1
ATOM 667 N N . ALA A 1 90 ? 2.616 9.591 4.981 1.00 95.38 90 ALA A N 1
ATOM 668 C CA . ALA A 1 90 ? 3.543 9.258 3.909 1.00 95.38 90 ALA A CA 1
ATOM 669 C C . ALA A 1 90 ? 2.855 8.415 2.829 1.00 95.38 90 ALA A C 1
ATOM 671 O O . ALA A 1 90 ? 1.782 7.843 3.032 1.00 95.38 90 ALA A O 1
ATOM 672 N N . SER A 1 91 ? 3.466 8.357 1.649 1.00 97.56 91 SER A N 1
ATOM 673 C CA . SER A 1 91 ? 3.036 7.480 0.560 1.00 97.56 91 SER A CA 1
ATOM 674 C C . SER A 1 91 ? 4.142 6.491 0.235 1.00 97.56 91 SER A C 1
ATOM 676 O O . SER A 1 91 ? 5.321 6.819 0.329 1.00 97.56 91 SER A O 1
ATOM 678 N N . PHE A 1 92 ? 3.769 5.284 -0.179 1.00 97.44 92 PHE A N 1
ATOM 679 C CA . PHE A 1 92 ? 4.722 4.200 -0.397 1.00 97.44 92 PHE A CA 1
ATOM 680 C C . PHE A 1 92 ? 4.470 3.502 -1.722 1.00 97.44 92 PHE A C 1
ATOM 682 O O . PHE A 1 92 ? 3.325 3.264 -2.097 1.00 97.44 92 PHE A O 1
ATOM 689 N N . GLY A 1 93 ? 5.547 3.157 -2.423 1.00 95.44 93 GLY A N 1
ATOM 690 C CA . GLY A 1 93 ? 5.527 2.159 -3.486 1.00 95.44 93 GLY A CA 1
ATOM 691 C C . GLY A 1 93 ? 5.965 0.809 -2.930 1.00 95.44 93 GLY A C 1
ATOM 692 O O . GLY A 1 93 ? 6.873 0.763 -2.104 1.00 95.44 93 GLY A O 1
ATOM 693 N N . LEU A 1 94 ? 5.312 -0.268 -3.359 1.00 94.62 94 LEU A N 1
ATOM 694 C CA . LEU A 1 94 ? 5.611 -1.650 -2.998 1.00 94.62 94 LEU A CA 1
ATOM 695 C C . LEU A 1 94 ? 5.904 -2.436 -4.277 1.00 94.62 94 LEU A C 1
ATOM 697 O O . LEU A 1 94 ? 5.056 -2.494 -5.172 1.00 94.62 94 LEU A O 1
ATOM 701 N N . TRP A 1 95 ? 7.069 -3.075 -4.340 1.00 91.19 95 TRP A N 1
ATOM 702 C CA . TRP A 1 95 ? 7.512 -3.896 -5.464 1.00 91.19 95 TRP A CA 1
ATOM 703 C C . TRP A 1 95 ? 7.702 -5.336 -5.014 1.00 91.19 95 TRP A C 1
ATOM 705 O O . TRP A 1 95 ? 8.382 -5.616 -4.028 1.00 91.19 95 TRP A O 1
ATOM 715 N N . CYS A 1 96 ? 7.103 -6.263 -5.749 1.00 84.62 96 CYS A N 1
ATOM 716 C CA . CYS A 1 96 ? 7.318 -7.683 -5.524 1.00 84.62 96 CYS A CA 1
ATOM 717 C C . CYS A 1 96 ? 8.489 -8.146 -6.397 1.00 84.62 96 CYS A C 1
ATOM 719 O O . CYS A 1 96 ? 8.490 -7.840 -7.589 1.00 84.62 96 CYS A O 1
ATOM 721 N N . PRO A 1 97 ? 9.473 -8.883 -5.860 1.00 70.12 97 PRO A N 1
ATOM 722 C CA . PRO A 1 97 ? 10.520 -9.456 -6.690 1.00 70.12 97 PRO A CA 1
ATOM 723 C C . PRO A 1 97 ? 9.912 -10.442 -7.699 1.00 70.12 97 PRO A C 1
ATOM 725 O O . PRO A 1 97 ? 9.207 -11.395 -7.340 1.00 70.12 97 PRO A O 1
ATOM 728 N N . SER A 1 98 ? 10.181 -10.202 -8.980 1.00 61.12 98 SER A N 1
ATOM 729 C CA . SER A 1 98 ? 9.939 -11.148 -10.064 1.00 61.12 98 SER A CA 1
ATOM 730 C C . SER A 1 98 ? 11.000 -12.247 -9.942 1.00 61.12 98 SER A C 1
ATOM 732 O O . SER A 1 98 ? 12.177 -12.007 -10.199 1.00 61.12 98 SER A O 1
ATOM 734 N N . CYS A 1 99 ? 10.601 -13.417 -9.437 1.00 53.31 99 CYS A N 1
ATOM 735 C CA . CYS A 1 99 ? 11.438 -14.620 -9.444 1.00 53.31 99 CYS A CA 1
ATOM 736 C C . CYS A 1 99 ? 11.604 -15.137 -10.872 1.00 53.31 99 CYS A C 1
ATOM 738 O O . CYS A 1 99 ? 10.558 -15.187 -11.563 1.00 53.31 99 CYS A O 1
#

Radius of gyration: 11.92 Å; chains: 1; bounding box: 25×30×30 Å